Protein AF-A0A2V3UAI2-F1 (afdb_monomer)

Organism: NCBI:txid28210

Sequence (81 aa):
MIALVLKHWRLASAAGAVLLLLGCLALYRESLLRDGGRRALDQVEMKNAAAKDAAQRAQRGVDDCYDAGGLWSTITGQCSR

Secondary structure (DSSP, 8-state):
-HHHHHHHHHHHHHHHHHHHHHHHHHHHHHHHHHHHHHHHHHHHHHHHHHHHHHHHHHHHHHHHHHHTT-EEETTTTEEE-

Solvent-accessible surface area (backbone atoms only — not comparable to full-atom values): 4522 Å² total; per-residue (Å²): 118,71,71,59,56,59,53,53,54,52,50,51,53,51,54,51,52,52,53,52,52,52,52,53,50,54,54,53,50,54,52,52,53,55,52,51,51,48,56,52,49,52,54,52,50,53,51,50,50,53,51,50,53,50,49,54,51,52,50,48,56,50,51,54,23,48,76,73,73,27,50,68,36,87,88,77,73,44,70,45,123

Mean predicted aligned error: 14.32 Å

Structure (mmCIF, N/CA/C/O backbone):
data_AF-A0A2V3UAI2-F1
#
_entry.id   AF-A0A2V3UAI2-F1
#
loop_
_atom_site.group_PDB
_atom_site.id
_atom_site.type_symbol
_atom_site.label_atom_id
_atom_site.label_alt_id
_atom_site.label_comp_id
_atom_site.label_asym_id
_atom_site.label_entity_id
_atom_site.label_seq_id
_atom_site.pdbx_PDB_ins_code
_atom_site.Cartn_x
_atom_site.Cartn_y
_atom_site.Cartn_z
_atom_site.occupancy
_atom_site.B_iso_or_equiv
_atom_site.auth_seq_id
_atom_site.auth_comp_id
_atom_site.auth_asym_id
_atom_site.auth_atom_id
_atom_site.pdbx_PDB_model_num
ATOM 1 N N . MET A 1 1 ? 38.736 -3.339 -51.408 1.00 51.19 1 MET A N 1
ATOM 2 C CA . MET A 1 1 ? 37.329 -2.875 -51.307 1.00 51.19 1 MET A CA 1
ATOM 3 C C . MET A 1 1 ? 36.422 -3.803 -50.486 1.00 51.19 1 MET A C 1
ATOM 5 O O . MET A 1 1 ? 35.692 -3.291 -49.651 1.00 51.19 1 MET A O 1
ATOM 9 N N . ILE A 1 2 ? 36.496 -5.135 -50.624 1.00 59.88 2 ILE A N 1
ATOM 10 C CA . ILE A 1 2 ? 35.605 -6.100 -49.928 1.00 59.88 2 ILE A CA 1
ATOM 11 C C . ILE A 1 2 ? 35.721 -6.062 -48.384 1.00 59.88 2 ILE A C 1
ATOM 13 O O . ILE A 1 2 ? 34.716 -6.115 -47.679 1.00 59.88 2 ILE A O 1
ATOM 17 N N . ALA A 1 3 ? 36.935 -5.894 -47.845 1.00 55.97 3 ALA A N 1
ATOM 18 C CA . ALA A 1 3 ? 37.174 -5.863 -46.396 1.00 55.97 3 ALA A CA 1
ATOM 19 C C . ALA A 1 3 ? 36.577 -4.633 -45.685 1.00 55.97 3 ALA A C 1
ATOM 21 O O . ALA A 1 3 ? 36.248 -4.713 -44.501 1.00 55.97 3 ALA A O 1
ATOM 22 N N . LEU A 1 4 ? 36.406 -3.509 -46.397 1.00 59.50 4 LEU A N 1
ATOM 23 C CA . LEU A 1 4 ? 35.737 -2.341 -45.831 1.00 59.50 4 LEU A CA 1
ATOM 24 C C . LEU A 1 4 ? 34.258 -2.680 -45.625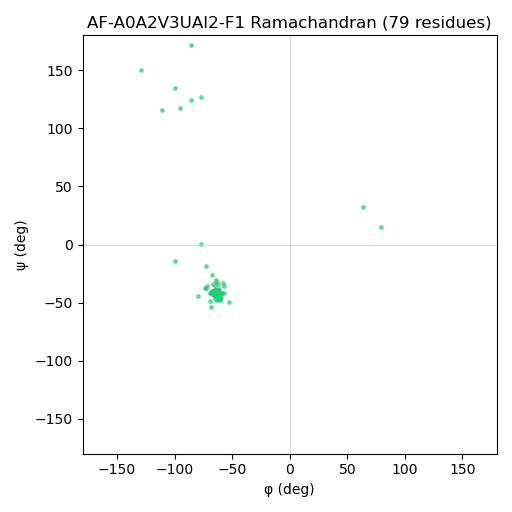 1.00 59.50 4 LEU A C 1
ATOM 26 O O . LEU A 1 4 ? 33.795 -2.631 -44.496 1.00 59.50 4 LEU A O 1
ATOM 30 N N . VAL A 1 5 ? 33.549 -3.139 -46.660 1.00 59.94 5 VAL A N 1
ATOM 31 C CA . VAL A 1 5 ? 32.106 -3.448 -46.605 1.00 59.94 5 VAL A CA 1
ATOM 32 C C . VAL A 1 5 ? 31.762 -4.392 -45.443 1.00 59.94 5 VAL A C 1
ATOM 34 O O . VAL A 1 5 ? 30.923 -4.056 -44.611 1.00 59.94 5 VAL A O 1
ATOM 37 N N . LEU A 1 6 ? 32.487 -5.504 -45.284 1.00 61.09 6 LEU A N 1
ATOM 38 C CA . LEU A 1 6 ? 32.278 -6.467 -44.187 1.00 61.09 6 LEU A CA 1
ATOM 39 C C . LEU A 1 6 ? 32.417 -5.860 -42.777 1.00 61.09 6 LEU A C 1
ATOM 41 O O . LEU A 1 6 ? 31.716 -6.271 -41.850 1.00 61.09 6 LEU A O 1
ATOM 45 N N . LYS A 1 7 ? 33.292 -4.862 -42.596 1.00 60.38 7 LYS A N 1
ATOM 46 C CA . LYS A 1 7 ? 33.492 -4.174 -41.310 1.00 60.38 7 LYS A CA 1
ATOM 47 C C . LYS A 1 7 ? 32.310 -3.263 -40.950 1.00 60.38 7 LYS A C 1
ATOM 49 O O . LYS A 1 7 ? 31.935 -3.197 -39.783 1.00 60.38 7 LYS A O 1
ATOM 54 N N . HIS A 1 8 ? 31.686 -2.619 -41.940 1.00 62.53 8 HIS A N 1
ATOM 55 C CA . HIS A 1 8 ? 30.536 -1.724 -41.733 1.00 62.53 8 HIS A CA 1
ATOM 56 C C . HIS A 1 8 ? 29.270 -2.524 -41.410 1.00 62.53 8 HIS A C 1
ATOM 58 O O . HIS A 1 8 ? 28.507 -2.139 -40.530 1.00 62.53 8 HIS A O 1
ATOM 64 N N . TRP A 1 9 ? 29.099 -3.687 -42.044 1.00 59.38 9 TRP A N 1
ATOM 65 C CA . TRP A 1 9 ? 28.005 -4.615 -41.745 1.00 59.38 9 TRP A CA 1
ATOM 66 C C . TRP A 1 9 ? 28.081 -5.177 -40.320 1.00 59.38 9 TRP A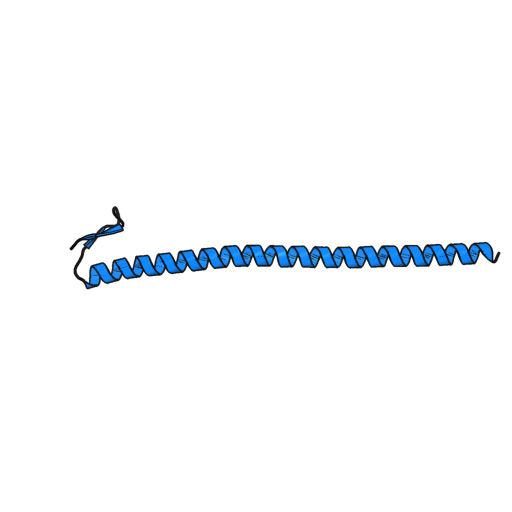 C 1
ATOM 68 O O . TRP A 1 9 ? 27.073 -5.230 -39.617 1.00 59.38 9 TRP A O 1
ATOM 78 N N . ARG A 1 10 ? 29.286 -5.518 -39.847 1.00 65.06 10 ARG A N 1
ATOM 79 C CA . ARG A 1 10 ? 29.501 -5.945 -38.455 1.00 65.06 10 ARG A CA 1
ATOM 80 C C . ARG A 1 10 ? 29.177 -4.837 -37.451 1.00 65.06 10 ARG A C 1
ATOM 82 O O . ARG A 1 10 ? 28.486 -5.098 -36.469 1.00 65.06 10 ARG A O 1
ATOM 89 N N . LEU A 1 11 ? 29.604 -3.604 -37.718 1.00 64.56 11 LEU A N 1
ATOM 90 C CA . LEU A 1 11 ? 29.309 -2.455 -36.855 1.00 64.56 11 LEU A CA 1
ATOM 91 C C . LEU A 1 11 ? 27.814 -2.108 -36.831 1.00 64.56 11 LEU A C 1
ATOM 93 O O . LEU A 1 11 ? 27.275 -1.854 -35.758 1.00 64.56 11 LEU A O 1
ATOM 97 N N . ALA A 1 12 ? 27.130 -2.172 -37.975 1.00 67.94 12 ALA A N 1
ATOM 98 C CA . ALA A 1 12 ? 25.688 -1.943 -38.057 1.00 67.94 12 ALA A CA 1
ATOM 99 C C . ALA A 1 12 ? 24.894 -2.993 -37.262 1.00 67.94 12 ALA A C 1
ATOM 101 O O . ALA A 1 12 ? 23.978 -2.644 -36.520 1.00 67.94 12 ALA A O 1
ATOM 102 N N . SER A 1 13 ? 25.286 -4.270 -37.348 1.00 73.69 13 SER A N 1
ATOM 103 C CA . SER A 1 13 ? 24.650 -5.343 -36.572 1.00 73.69 13 SER A CA 1
ATOM 104 C C . SER A 1 13 ? 24.872 -5.197 -35.062 1.00 73.69 13 SER A C 1
ATOM 106 O O . SER A 1 13 ? 23.944 -5.388 -34.278 1.00 73.69 13 SER A O 1
ATOM 108 N N . ALA A 1 14 ? 26.074 -4.779 -34.649 1.00 72.50 14 ALA A N 1
ATOM 109 C CA . ALA A 1 14 ? 26.387 -4.524 -33.248 1.00 72.50 14 ALA A CA 1
ATOM 110 C C . ALA A 1 14 ? 25.604 -3.319 -32.704 1.00 72.50 14 ALA A C 1
ATOM 112 O O . ALA A 1 14 ? 25.035 -3.398 -31.619 1.00 72.50 14 ALA A O 1
ATOM 113 N N . ALA A 1 15 ? 25.510 -2.231 -33.475 1.00 75.06 15 ALA A N 1
ATOM 114 C CA . ALA A 1 15 ? 24.708 -1.066 -33.110 1.00 75.06 15 ALA A CA 1
ATOM 115 C C . ALA A 1 15 ? 23.217 -1.418 -32.977 1.00 75.06 15 ALA A C 1
ATOM 117 O O . ALA A 1 15 ? 22.572 -1.013 -32.010 1.00 75.06 15 ALA A O 1
ATOM 118 N N . GLY A 1 16 ? 22.689 -2.236 -33.895 1.00 77.56 16 GLY A N 1
ATOM 119 C CA . GLY A 1 16 ? 21.322 -2.752 -33.815 1.00 77.56 16 GLY A CA 1
ATOM 120 C C . GLY A 1 16 ? 21.076 -3.572 -32.546 1.00 77.56 16 GLY A C 1
ATOM 121 O O . GLY A 1 16 ? 20.092 -3.338 -31.848 1.00 77.56 16 GLY A O 1
ATOM 122 N N . ALA A 1 17 ? 21.995 -4.475 -32.194 1.00 78.62 17 ALA A N 1
ATOM 123 C CA . ALA A 1 17 ? 21.889 -5.282 -30.977 1.00 78.62 17 ALA A CA 1
ATOM 124 C C . ALA A 1 17 ? 21.916 -4.430 -29.695 1.00 78.62 17 ALA A C 1
ATOM 126 O O . ALA A 1 17 ? 21.151 -4.685 -28.765 1.00 78.62 17 ALA A O 1
ATOM 127 N N . VAL A 1 18 ? 22.754 -3.388 -29.654 1.00 78.94 18 VAL A N 1
ATOM 128 C CA . VAL A 1 18 ? 22.835 -2.466 -28.509 1.00 78.94 18 VAL A CA 1
ATOM 129 C C . VAL A 1 18 ? 21.536 -1.678 -28.337 1.00 78.94 18 VAL A C 1
ATOM 131 O O . VAL A 1 18 ? 21.026 -1.588 -27.223 1.00 78.94 18 VAL A O 1
ATOM 134 N N . LEU A 1 19 ? 20.960 -1.153 -29.422 1.00 80.81 19 LEU A N 1
ATOM 135 C CA . LEU A 1 19 ? 19.680 -0.437 -29.367 1.00 80.81 19 LEU A CA 1
ATOM 136 C C . LEU A 1 19 ? 18.540 -1.338 -28.878 1.00 80.81 19 LEU A C 1
ATOM 138 O O . LEU A 1 19 ? 17.703 -0.904 -28.088 1.00 80.81 19 LEU A O 1
ATOM 142 N N . LEU A 1 20 ? 18.538 -2.604 -29.295 1.00 82.56 20 LEU A N 1
ATOM 143 C CA . LEU A 1 20 ? 17.527 -3.583 -28.897 1.00 82.56 20 LEU A CA 1
ATOM 144 C C . LEU A 1 20 ? 17.634 -3.941 -27.405 1.00 82.56 20 LEU A C 1
ATOM 146 O O . LEU A 1 20 ? 16.625 -3.990 -26.704 1.00 82.56 20 LEU A O 1
ATOM 150 N N . LEU A 1 21 ? 18.860 -4.100 -26.892 1.00 82.06 21 LEU A N 1
ATOM 151 C CA . LEU A 1 21 ? 19.117 -4.302 -25.462 1.00 82.06 21 LEU A CA 1
ATOM 152 C C . LEU A 1 21 ? 18.689 -3.094 -24.621 1.00 82.06 21 LEU A C 1
ATOM 154 O O . LEU A 1 21 ? 18.062 -3.270 -23.577 1.00 82.06 21 LEU A O 1
ATOM 158 N N . LEU A 1 22 ? 18.983 -1.874 -25.080 1.00 81.75 22 LEU A N 1
ATOM 159 C CA . LEU A 1 22 ? 18.561 -0.646 -24.401 1.00 81.75 22 LEU A CA 1
ATOM 160 C C . LEU A 1 22 ? 17.033 -0.505 -24.380 1.00 81.75 22 LEU A C 1
ATOM 162 O O . LEU A 1 22 ? 16.472 -0.156 -23.342 1.00 81.75 22 LEU A O 1
ATOM 166 N N . GLY A 1 23 ? 16.357 -0.837 -25.485 1.00 82.06 23 GLY A N 1
ATOM 167 C CA . GLY A 1 23 ? 14.895 -0.863 -25.559 1.00 82.06 23 GLY A CA 1
ATOM 168 C C . GLY A 1 23 ? 14.273 -1.860 -24.576 1.00 82.06 23 GLY A C 1
ATOM 169 O O . GLY A 1 23 ? 13.377 -1.498 -23.815 1.00 82.06 23 GLY A O 1
ATOM 170 N N . CYS A 1 24 ? 14.799 -3.088 -24.513 1.00 80.75 24 CYS A N 1
ATOM 171 C CA . CYS A 1 24 ? 14.366 -4.084 -23.527 1.00 80.75 2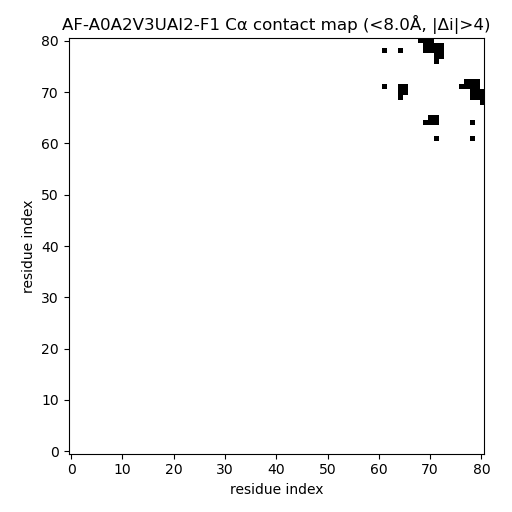4 CYS A CA 1
ATOM 172 C C . CYS A 1 24 ? 14.583 -3.613 -22.082 1.00 80.75 24 CYS A C 1
ATOM 174 O O . CYS A 1 24 ? 13.708 -3.795 -21.235 1.00 80.75 24 CYS A O 1
ATOM 176 N N . LEU A 1 25 ? 15.724 -2.981 -21.790 1.00 79.94 25 LEU A N 1
ATOM 177 C CA . LEU A 1 25 ? 16.029 -2.482 -20.449 1.00 79.94 25 LEU A CA 1
ATOM 178 C C . LEU A 1 25 ? 15.073 -1.357 -20.021 1.00 79.94 25 LEU A C 1
ATOM 180 O O . LEU A 1 25 ? 14.662 -1.308 -18.860 1.00 79.94 25 LEU A O 1
ATOM 184 N N . ALA A 1 26 ? 14.712 -0.464 -20.946 1.00 75.31 26 ALA A N 1
ATOM 185 C CA . ALA A 1 26 ? 13.770 0.623 -20.689 1.00 75.31 26 ALA A CA 1
ATOM 186 C C . ALA A 1 26 ? 12.374 0.085 -20.332 1.00 75.31 26 ALA A C 1
ATOM 188 O O . ALA A 1 26 ? 11.815 0.465 -19.303 1.00 75.31 26 ALA A O 1
ATOM 189 N N . LEU A 1 27 ? 11.864 -0.871 -21.116 1.00 74.75 27 LEU A N 1
ATOM 190 C CA . LEU A 1 27 ? 10.574 -1.520 -20.861 1.00 74.75 27 LEU A CA 1
ATOM 191 C C . LEU A 1 27 ? 10.560 -2.284 -19.527 1.00 74.75 27 LEU A C 1
ATOM 193 O O . LEU A 1 27 ? 9.598 -2.192 -18.766 1.00 74.75 27 LEU A O 1
ATOM 197 N N . TYR A 1 28 ? 11.649 -2.987 -19.207 1.00 76.06 28 TYR A N 1
ATOM 198 C CA . TYR A 1 28 ? 11.783 -3.727 -17.950 1.00 76.06 28 TYR A CA 1
ATOM 199 C C . TYR A 1 28 ? 11.836 -2.811 -16.714 1.00 76.06 28 TYR A C 1
ATOM 201 O O . TYR A 1 28 ? 11.322 -3.147 -15.645 1.00 76.06 28 TYR A O 1
ATOM 209 N N . ARG A 1 29 ? 12.433 -1.618 -16.834 1.00 71.19 29 ARG A N 1
ATOM 210 C CA . ARG A 1 29 ? 12.407 -0.621 -15.752 1.00 71.19 29 ARG A CA 1
ATOM 211 C C . ARG A 1 29 ? 11.005 -0.074 -15.508 1.00 71.19 29 ARG A C 1
ATOM 213 O O . ARG A 1 29 ? 10.617 0.072 -14.350 1.00 71.19 29 ARG A O 1
ATOM 220 N N . GLU A 1 30 ? 10.245 0.213 -16.562 1.00 69.25 30 GLU A N 1
ATOM 221 C CA . GLU A 1 30 ? 8.866 0.686 -16.410 1.00 69.25 30 GLU A CA 1
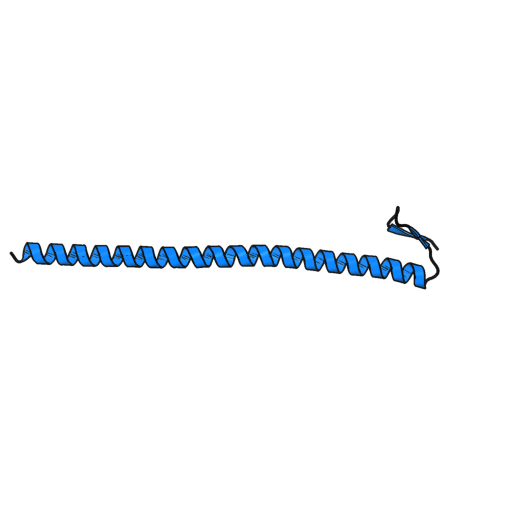ATOM 222 C C . GLU A 1 30 ? 7.965 -0.351 -15.733 1.00 69.25 30 GLU A C 1
ATOM 224 O O . GLU A 1 30 ? 7.168 0.013 -14.864 1.00 69.25 30 GLU A O 1
ATOM 229 N N . SER A 1 31 ? 8.107 -1.636 -16.080 1.00 65.44 31 SER A N 1
ATOM 230 C CA . SER A 1 31 ? 7.332 -2.700 -15.431 1.00 65.44 31 SER A CA 1
ATOM 231 C C . SER A 1 31 ? 7.660 -2.807 -13.943 1.00 65.44 31 SER A C 1
ATOM 233 O O . SER A 1 31 ? 6.750 -2.849 -13.120 1.00 65.44 31 SER A O 1
ATOM 235 N N . LEU A 1 32 ? 8.944 -2.742 -13.572 1.00 62.03 32 LEU A N 1
ATOM 236 C CA . LEU A 1 32 ? 9.363 -2.784 -12.167 1.00 62.03 32 LEU A CA 1
ATOM 237 C C . LEU A 1 32 ? 8.831 -1.603 -11.346 1.00 62.03 32 LEU A C 1
ATOM 239 O O . LEU A 1 32 ? 8.434 -1.788 -10.196 1.00 62.03 32 LEU A O 1
ATOM 243 N N . LEU A 1 33 ? 8.801 -0.396 -11.918 1.00 65.06 33 LEU A N 1
ATOM 244 C CA . LEU A 1 33 ? 8.263 0.786 -11.238 1.00 65.06 33 LEU A CA 1
ATOM 245 C C . LEU A 1 33 ? 6.746 0.687 -11.042 1.00 65.06 33 LEU A C 1
ATOM 247 O O . LEU A 1 33 ? 6.242 1.003 -9.962 1.00 65.06 33 LEU A O 1
ATOM 251 N N . ARG A 1 34 ? 6.018 0.208 -12.057 1.00 64.94 34 ARG A N 1
ATOM 252 C CA . ARG A 1 34 ? 4.566 -0.008 -11.967 1.00 64.94 34 ARG A CA 1
ATOM 253 C C . ARG A 1 34 ? 4.208 -1.090 -10.948 1.00 64.94 34 ARG A C 1
ATOM 255 O O . ARG A 1 34 ? 3.288 -0.892 -10.155 1.00 64.94 34 ARG A O 1
ATOM 262 N N . ASP A 1 35 ? 4.958 -2.186 -10.918 1.00 62.31 35 ASP A N 1
ATOM 263 C CA . ASP A 1 35 ? 4.721 -3.285 -9.980 1.00 62.31 35 ASP A CA 1
ATOM 264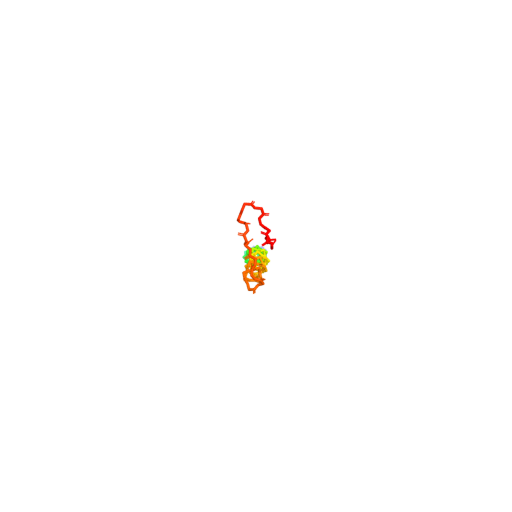 C C . ASP A 1 35 ? 5.126 -2.922 -8.545 1.00 62.31 35 ASP A C 1
ATOM 266 O O . ASP A 1 35 ? 4.427 -3.274 -7.592 1.00 62.31 35 ASP A O 1
ATOM 270 N N . GLY A 1 36 ? 6.214 -2.166 -8.373 1.00 61.06 36 GLY A N 1
ATOM 271 C CA . GLY A 1 36 ? 6.618 -1.627 -7.073 1.00 61.06 36 GLY A CA 1
ATOM 272 C C . GLY A 1 36 ? 5.570 -0.677 -6.486 1.00 61.06 36 GLY A C 1
ATOM 273 O O . GLY A 1 36 ? 5.235 -0.786 -5.306 1.00 61.06 36 GLY A O 1
ATOM 274 N N . GLY A 1 37 ? 4.995 0.198 -7.320 1.00 57.47 37 GLY A N 1
ATOM 275 C CA . GLY A 1 37 ? 3.914 1.101 -6.922 1.00 57.47 37 GLY A CA 1
ATOM 276 C C . GLY A 1 37 ? 2.641 0.364 -6.501 1.00 57.47 37 GLY A C 1
ATOM 277 O O . GLY A 1 37 ? 2.065 0.688 -5.465 1.00 57.47 37 GLY A O 1
ATOM 278 N N . ARG A 1 38 ? 2.238 -0.679 -7.241 1.00 62.44 38 ARG A N 1
ATOM 279 C CA . ARG A 1 38 ? 1.079 -1.515 -6.878 1.00 62.44 38 ARG A CA 1
ATOM 280 C C . ARG A 1 38 ? 1.252 -2.202 -5.529 1.00 62.44 38 ARG A C 1
ATOM 282 O O . ARG A 1 38 ? 0.372 -2.094 -4.690 1.00 62.44 38 ARG A O 1
ATOM 289 N N . ARG A 1 39 ? 2.410 -2.815 -5.266 1.00 62.75 39 ARG A N 1
ATOM 290 C CA . ARG A 1 39 ? 2.665 -3.469 -3.968 1.00 62.75 39 ARG A CA 1
ATOM 291 C C . ARG A 1 39 ? 2.628 -2.494 -2.792 1.00 62.75 39 ARG A C 1
ATOM 293 O O . ARG A 1 39 ? 2.232 -2.882 -1.696 1.00 62.75 39 ARG A O 1
ATOM 300 N N . ALA A 1 40 ? 3.068 -1.253 -2.995 1.00 55.34 40 ALA A N 1
ATOM 301 C CA . ALA A 1 40 ? 2.988 -0.221 -1.966 1.00 55.34 40 ALA A CA 1
ATOM 302 C C . ALA A 1 40 ? 1.534 0.207 -1.711 1.00 55.34 40 ALA A C 1
ATOM 304 O O . ALA A 1 40 ? 1.135 0.338 -0.555 1.00 55.34 40 ALA A O 1
ATOM 305 N N . LEU A 1 41 ? 0.738 0.370 -2.773 1.00 62.12 41 LEU A N 1
ATOM 306 C CA . LEU A 1 41 ? -0.690 0.675 -2.669 1.00 62.12 41 LEU A CA 1
ATOM 307 C C . LEU A 1 41 ? -1.464 -0.458 -1.990 1.00 62.12 41 LEU A C 1
ATOM 309 O O . LEU A 1 41 ? -2.193 -0.181 -1.044 1.00 62.12 41 LEU A O 1
ATOM 313 N N . ASP A 1 42 ? -1.220 -1.714 -2.365 1.00 69.94 42 ASP A N 1
ATOM 314 C CA . ASP A 1 42 ? -1.852 -2.881 -1.738 1.00 69.94 42 ASP A CA 1
ATOM 315 C C . ASP A 1 42 ? -1.551 -2.936 -0.233 1.00 69.94 42 ASP A C 1
ATOM 317 O O . ASP A 1 42 ? -2.437 -3.183 0.580 1.00 69.94 42 ASP A O 1
ATOM 321 N N . GLN A 1 43 ? -0.310 -2.644 0.177 1.00 67.19 43 GLN A N 1
ATOM 322 C CA . GLN A 1 43 ? 0.042 -2.590 1.599 1.00 67.19 43 GLN A CA 1
ATOM 323 C C . GLN A 1 43 ? -0.682 -1.466 2.348 1.00 67.19 43 GLN A C 1
ATOM 325 O O . GLN A 1 43 ? -1.084 -1.658 3.499 1.00 67.19 43 GLN A O 1
ATOM 3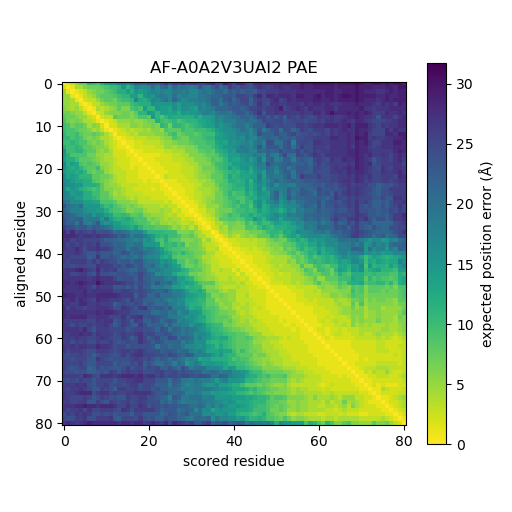30 N N . VAL A 1 44 ? -0.842 -0.294 1.730 1.00 54.94 44 VAL A N 1
ATOM 331 C CA . VAL A 1 44 ? -1.607 0.817 2.316 1.00 54.94 44 VAL A CA 1
ATOM 332 C C . VAL A 1 44 ? -3.086 0.452 2.409 1.00 54.94 44 VAL A C 1
ATOM 334 O O . VAL A 1 44 ? -3.709 0.679 3.444 1.00 54.94 44 VAL A O 1
ATOM 337 N N . GLU A 1 45 ? -3.640 -0.165 1.371 1.00 70.19 45 GLU A N 1
ATOM 338 C CA . GLU A 1 45 ? -5.041 -0.569 1.316 1.00 70.19 45 GLU A CA 1
ATOM 339 C C . GLU A 1 45 ? -5.356 -1.670 2.333 1.00 70.19 45 GLU A C 1
ATOM 341 O O . GLU A 1 45 ? -6.335 -1.554 3.067 1.00 70.19 45 GLU A O 1
ATOM 346 N N . MET A 1 46 ? -4.476 -2.662 2.499 1.00 72.69 46 MET A N 1
ATOM 347 C CA . MET A 1 46 ? -4.597 -3.671 3.558 1.00 72.69 46 MET A CA 1
ATOM 348 C C . MET A 1 46 ? -4.560 -3.048 4.959 1.00 72.69 46 MET A C 1
ATOM 350 O O . MET A 1 46 ? -5.360 -3.416 5.821 1.00 72.69 46 MET A O 1
ATOM 354 N N . LYS A 1 47 ? -3.660 -2.086 5.203 1.00 69.50 47 LYS A N 1
ATOM 355 C CA . LYS A 1 47 ? -3.592 -1.383 6.495 1.00 69.50 47 LYS A CA 1
ATOM 356 C C . LYS A 1 47 ? -4.840 -0.538 6.750 1.00 69.50 47 LYS A C 1
ATOM 358 O O . LYS A 1 47 ? -5.355 -0.547 7.866 1.00 69.50 47 LYS A O 1
ATOM 363 N N . ASN A 1 48 ? -5.360 0.136 5.727 1.00 73.25 48 ASN A N 1
ATOM 364 C CA . ASN A 1 48 ? -6.601 0.901 5.822 1.00 73.25 48 ASN A CA 1
ATOM 365 C C . ASN A 1 48 ? -7.816 -0.002 6.043 1.00 73.25 48 ASN A C 1
ATOM 367 O O . ASN A 1 48 ? -8.675 0.330 6.856 1.00 73.25 48 ASN A O 1
ATOM 371 N N . ALA A 1 49 ? -7.875 -1.154 5.374 1.00 79.19 49 ALA A N 1
ATOM 372 C CA . ALA A 1 49 ? -8.918 -2.145 5.593 1.00 79.19 49 ALA A CA 1
ATOM 373 C C . ALA A 1 49 ? -8.897 -2.638 7.044 1.00 79.19 49 ALA A C 1
ATOM 375 O O . ALA A 1 49 ? -9.929 -2.598 7.704 1.00 79.19 49 ALA A O 1
ATOM 376 N N . ALA A 1 50 ? -7.724 -2.991 7.583 1.00 78.69 50 ALA A N 1
ATOM 377 C CA . ALA A 1 50 ? -7.579 -3.404 8.979 1.00 78.69 50 ALA A CA 1
ATOM 378 C C . ALA A 1 50 ? -7.980 -2.299 9.974 1.00 78.69 50 ALA A C 1
ATOM 380 O O . ALA A 1 50 ? -8.659 -2.576 10.965 1.00 78.69 50 ALA A O 1
ATOM 381 N N . ALA A 1 51 ? -7.604 -1.045 9.702 1.00 71.88 51 ALA A N 1
ATOM 382 C CA . ALA A 1 51 ? -7.994 0.104 10.517 1.00 71.88 51 ALA A CA 1
ATOM 383 C C . ALA A 1 51 ? -9.512 0.345 10.482 1.00 71.88 51 ALA A C 1
ATOM 385 O O . ALA A 1 51 ? -10.124 0.571 11.525 1.00 71.88 51 ALA A O 1
ATOM 386 N N . LYS A 1 52 ? -10.134 0.239 9.303 1.00 81.38 52 LYS A N 1
ATOM 387 C CA . LYS A 1 52 ? -11.588 0.344 9.132 1.00 81.38 52 LYS A CA 1
ATOM 388 C C . LYS A 1 52 ? -12.317 -0.762 9.891 1.00 81.38 52 LYS A C 1
ATOM 390 O O . LYS A 1 52 ? -13.286 -0.484 10.589 1.00 81.38 52 LYS A O 1
ATOM 395 N N . ASP A 1 53 ? -11.823 -1.989 9.800 1.00 85.25 53 ASP A N 1
ATOM 396 C CA . ASP A 1 53 ? -12.381 -3.147 10.496 1.00 85.25 53 ASP A CA 1
ATOM 397 C C . ASP A 1 53 ? -12.294 -2.982 12.023 1.00 85.25 53 ASP A C 1
ATOM 399 O O . ASP A 1 53 ? -13.246 -3.260 12.754 1.00 85.25 53 ASP A O 1
ATOM 403 N N . ALA A 1 54 ? -11.162 -2.469 12.518 1.00 78.12 54 ALA A N 1
ATOM 404 C CA . ALA A 1 54 ? -10.975 -2.140 13.927 1.00 78.12 54 ALA A CA 1
ATOM 405 C C . ALA A 1 54 ? -11.915 -1.015 14.388 1.00 78.12 54 ALA A C 1
ATOM 407 O O . ALA A 1 54 ? -12.553 -1.154 15.430 1.00 78.12 54 ALA A O 1
ATOM 408 N N . ALA A 1 55 ? -12.058 0.052 13.597 1.00 76.69 55 ALA A N 1
ATOM 409 C CA . ALA A 1 55 ? -12.976 1.149 13.891 1.00 76.69 55 ALA A CA 1
ATOM 410 C C . ALA A 1 55 ? -14.435 0.671 13.942 1.00 76.69 55 ALA A C 1
ATOM 412 O O . ALA A 1 55 ? -15.157 1.002 14.876 1.00 76.69 55 ALA A O 1
ATOM 413 N N . GLN A 1 56 ? -14.853 -0.178 12.999 1.00 82.88 56 GLN A N 1
ATOM 414 C CA . GLN A 1 56 ? -16.197 -0.759 12.990 1.00 82.88 56 GLN A CA 1
ATOM 415 C C . GLN A 1 56 ? -16.457 -1.687 14.180 1.00 82.88 56 GLN A C 1
ATOM 417 O O . GLN A 1 56 ? -17.581 -1.746 14.672 1.00 82.88 56 GLN A O 1
ATOM 422 N N . ARG A 1 57 ? -15.448 -2.441 14.635 1.00 82.25 57 ARG A N 1
ATOM 423 C CA . ARG A 1 57 ? -15.561 -3.257 15.855 1.00 82.25 57 ARG A CA 1
ATOM 424 C C . ARG A 1 57 ? -15.669 -2.388 17.105 1.00 82.25 57 ARG A C 1
ATOM 426 O O . ARG A 1 57 ? -16.491 -2.683 17.962 1.00 82.25 57 ARG A O 1
ATOM 433 N N . ALA A 1 58 ? -14.879 -1.318 17.188 1.00 78.50 58 ALA A N 1
ATOM 434 C CA . ALA A 1 58 ? -14.957 -0.371 18.295 1.00 78.50 58 ALA A CA 1
ATOM 435 C C . ALA A 1 58 ? -16.329 0.314 18.345 1.00 78.50 58 ALA A C 1
ATOM 437 O O . ALA A 1 58 ? -16.940 0.359 19.404 1.00 78.50 58 ALA A O 1
ATOM 438 N N . GLN A 1 59 ? -16.837 0.771 17.198 1.00 83.62 59 GLN A N 1
ATOM 439 C CA . GLN A 1 59 ? -18.149 1.404 17.101 1.00 83.62 59 GLN A CA 1
ATOM 440 C C . GLN A 1 59 ? -19.273 0.445 17.507 1.00 83.62 59 GLN A C 1
ATOM 442 O O . GLN A 1 59 ? -20.091 0.805 18.340 1.00 83.62 59 GLN A O 1
ATOM 447 N N . ARG A 1 60 ? -19.240 -0.808 17.032 1.00 86.69 60 ARG A N 1
ATOM 448 C CA . ARG A 1 60 ? -20.181 -1.839 17.496 1.00 86.69 60 ARG A CA 1
ATOM 449 C C . ARG A 1 60 ? -20.124 -2.051 19.008 1.00 86.69 60 ARG A C 1
ATOM 451 O O . ARG A 1 60 ? -21.166 -2.128 19.630 1.00 86.69 60 ARG A O 1
ATOM 458 N N . GLY A 1 61 ? -18.935 -2.072 19.613 1.00 85.69 61 GLY A N 1
ATOM 459 C CA . GLY A 1 61 ? -18.812 -2.187 21.071 1.00 85.69 61 GLY A CA 1
ATOM 460 C C . GLY A 1 61 ? -19.399 -0.996 21.843 1.00 85.69 61 GLY A C 1
ATOM 461 O O . GLY A 1 61 ? -19.889 -1.173 22.957 1.00 85.69 61 GLY A O 1
ATOM 462 N N . VAL A 1 62 ? -19.367 0.205 21.257 1.00 88.75 62 VAL A N 1
ATOM 463 C CA . VAL A 1 62 ? -20.033 1.397 21.805 1.00 88.75 62 VAL A CA 1
ATOM 464 C C . VAL A 1 62 ? -21.550 1.252 21.702 1.00 88.75 62 VAL A C 1
ATOM 466 O O . VAL A 1 62 ? -22.247 1.465 22.691 1.00 88.75 62 VAL A O 1
ATOM 469 N N . ASP A 1 63 ? -22.047 0.866 20.528 1.00 91.00 63 ASP A N 1
ATOM 470 C CA . ASP A 1 63 ? -23.479 0.690 20.276 1.00 91.00 63 ASP A CA 1
ATOM 471 C C . ASP A 1 63 ? -24.055 -0.413 21.184 1.00 91.00 63 ASP A C 1
ATOM 473 O O . ASP A 1 63 ? -25.013 -0.168 21.914 1.00 91.00 63 ASP A O 1
ATOM 477 N N . ASP A 1 64 ? -23.383 -1.567 21.269 1.00 92.56 64 ASP A N 1
ATOM 478 C CA . ASP A 1 64 ? -23.743 -2.686 22.150 1.00 92.56 64 ASP A CA 1
ATOM 479 C C . ASP A 1 64 ? -23.796 -2.259 23.632 1.00 92.56 64 ASP A C 1
ATOM 481 O O . ASP A 1 64 ? -24.632 -2.739 24.402 1.00 92.56 64 ASP A O 1
ATOM 485 N N . CYS A 1 65 ? -22.909 -1.349 24.057 1.00 90.94 65 CYS A N 1
ATOM 486 C CA . CYS A 1 65 ? -22.914 -0.803 25.414 1.00 90.94 65 CYS A CA 1
ATOM 487 C C . CYS A 1 65 ? -24.181 0.012 25.692 1.00 90.94 65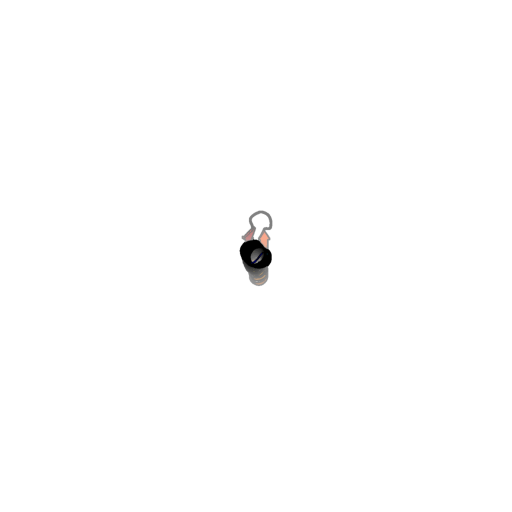 CYS A C 1
ATOM 489 O O . CYS A 1 65 ? -24.818 -0.174 26.732 1.00 90.94 65 CYS A O 1
ATOM 491 N N . TYR A 1 66 ? -24.548 0.901 24.766 1.00 92.19 66 TYR A N 1
ATOM 492 C CA . TYR A 1 66 ? -25.753 1.715 24.895 1.00 92.19 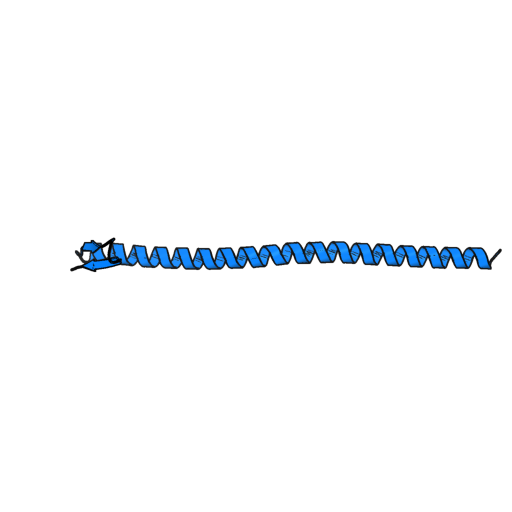66 TYR A CA 1
ATOM 493 C C . TYR A 1 66 ? -27.026 0.865 24.808 1.00 92.19 66 TYR A C 1
ATOM 495 O O . TYR A 1 66 ? -27.930 1.055 25.623 1.00 92.19 66 TYR A O 1
ATOM 503 N N . ASP A 1 67 ? -27.067 -0.126 23.916 1.00 93.81 67 ASP A N 1
ATOM 504 C CA . ASP A 1 67 ? -28.193 -1.058 23.775 1.00 93.81 67 ASP A CA 1
ATOM 505 C C . ASP A 1 67 ? -28.401 -1.917 25.034 1.00 93.81 67 ASP A C 1
ATOM 507 O O . ASP A 1 67 ? -29.531 -2.238 25.409 1.00 93.81 67 ASP A O 1
ATOM 511 N N . ALA A 1 68 ? -27.321 -2.245 25.752 1.00 91.69 68 ALA A N 1
ATOM 512 C CA . ALA A 1 68 ? -27.375 -2.945 27.036 1.00 91.69 68 ALA A CA 1
AT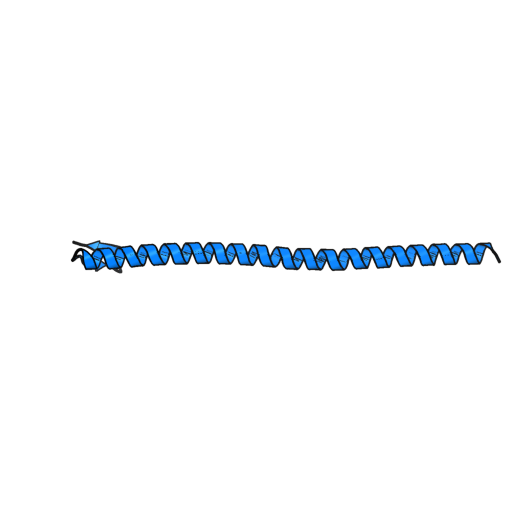OM 513 C C . ALA A 1 68 ? -27.774 -2.047 28.230 1.00 91.69 68 ALA A C 1
ATOM 515 O O . ALA A 1 68 ? -27.836 -2.539 29.367 1.00 91.69 68 ALA A O 1
ATOM 516 N N . GLY A 1 69 ? -28.029 -0.755 27.985 1.00 93.25 69 GLY A N 1
ATOM 517 C CA . GLY A 1 69 ? -28.363 0.256 28.991 1.00 93.25 69 GLY A CA 1
ATOM 518 C C . GLY A 1 69 ? -27.159 0.800 29.766 1.00 93.25 69 GLY A C 1
ATOM 519 O O . GLY A 1 69 ? -27.343 1.395 30.826 1.00 93.25 69 GLY A O 1
ATOM 520 N N . GLY A 1 70 ? -25.939 0.562 29.280 1.00 92.12 70 GLY A N 1
ATOM 521 C CA . GLY A 1 70 ? -24.702 1.050 29.882 1.00 92.12 70 GLY A CA 1
ATOM 522 C C . GLY A 1 70 ? -24.326 2.467 29.440 1.00 92.12 70 GLY A C 1
ATOM 523 O O . GLY A 1 70 ? -24.910 3.059 28.533 1.00 92.12 70 GLY A O 1
ATOM 524 N N . LEU A 1 71 ? -23.301 3.013 30.089 1.00 92.38 71 LEU A N 1
ATOM 525 C CA . LEU A 1 71 ? -22.683 4.296 29.770 1.00 92.38 71 LEU A CA 1
ATOM 526 C C . LEU A 1 71 ? -21.283 4.057 29.208 1.00 92.38 71 LEU A C 1
ATOM 528 O O . LEU A 1 71 ? -20.387 3.580 29.908 1.00 92.38 71 LEU A O 1
ATOM 532 N N . TRP A 1 72 ? -21.081 4.424 27.944 1.00 92.38 72 TRP A N 1
ATOM 533 C CA . TRP A 1 72 ? -19.761 4.372 27.328 1.00 92.38 72 TRP A CA 1
ATOM 534 C C . TRP A 1 72 ? -18.878 5.541 27.783 1.00 92.38 72 TRP A C 1
ATOM 536 O O . TRP A 1 72 ? -19.248 6.709 27.648 1.00 92.38 72 TRP A O 1
ATOM 546 N N . SER A 1 73 ? -17.679 5.236 28.281 1.00 90.69 73 SER A N 1
ATOM 547 C CA . SER A 1 73 ? -16.669 6.229 28.656 1.00 90.69 73 SER A CA 1
ATOM 548 C C . SER A 1 73 ? -15.672 6.451 27.519 1.00 90.69 73 SER A C 1
ATOM 550 O O . SER A 1 73 ? -14.901 5.559 27.163 1.00 90.69 73 SER A O 1
ATOM 552 N N . THR A 1 74 ? -15.618 7.673 26.985 1.00 84.81 74 THR A N 1
ATOM 553 C CA . THR A 1 74 ? -14.643 8.065 25.949 1.00 84.81 74 THR A CA 1
ATOM 554 C C . THR A 1 74 ? -13.221 8.228 26.488 1.00 84.81 74 THR A C 1
ATOM 556 O O . THR A 1 74 ? -12.272 8.189 25.710 1.00 84.81 74 THR A O 1
ATOM 559 N N . ILE A 1 75 ? -13.063 8.383 27.808 1.00 84.12 75 ILE A N 1
ATOM 560 C CA . ILE A 1 75 ? -11.759 8.531 28.470 1.00 84.12 75 ILE A CA 1
ATOM 561 C C . ILE A 1 75 ? -11.083 7.168 28.632 1.00 84.12 75 ILE A C 1
ATOM 563 O O . ILE A 1 75 ? -9.890 7.031 28.382 1.00 84.12 75 ILE A O 1
ATOM 567 N N . THR A 1 76 ? -11.841 6.158 29.063 1.00 86.75 76 THR A N 1
ATOM 568 C CA . THR A 1 76 ? -11.305 4.817 29.350 1.00 86.75 76 THR A CA 1
ATOM 569 C C . THR A 1 76 ? -11.538 3.820 28.219 1.00 86.75 76 THR A C 1
ATOM 571 O O . THR A 1 76 ? -10.913 2.764 28.219 1.00 86.75 76 THR A O 1
ATOM 574 N N . GLY A 1 77 ? -12.411 4.133 27.254 1.00 85.00 77 GLY A N 1
ATOM 575 C CA . GLY A 1 77 ? -12.776 3.221 26.167 1.00 85.00 77 GLY A CA 1
ATOM 576 C C . GLY A 1 77 ? -13.485 1.964 26.671 1.00 85.00 77 GLY A C 1
ATOM 577 O O . GLY A 1 77 ? -13.280 0.881 26.127 1.00 85.00 77 GLY A O 1
ATOM 578 N N . GLN A 1 78 ? -14.248 2.090 27.758 1.00 88.06 78 GLN A N 1
ATOM 579 C CA . GLN A 1 78 ? -14.930 0.980 28.417 1.00 88.06 78 GLN A CA 1
ATOM 580 C C . GLN A 1 78 ? -16.404 1.308 28.641 1.00 88.06 78 GLN A C 1
ATOM 582 O O . GLN A 1 78 ? -16.778 2.467 28.844 1.00 88.06 78 GLN A O 1
ATOM 587 N N . CYS A 1 79 ? -17.221 0.257 28.630 1.00 89.38 79 CYS A N 1
ATOM 588 C CA . CYS A 1 79 ? -18.624 0.321 29.002 1.00 89.38 79 CYS A CA 1
ATOM 589 C C . CYS A 1 79 ? -18.770 0.167 30.519 1.00 89.38 79 CYS A C 1
ATOM 591 O O . CYS A 1 79 ? -18.319 -0.834 31.079 1.00 89.38 79 CYS A O 1
ATOM 593 N N . SER A 1 80 ? -19.418 1.132 31.165 1.00 86.06 80 SER A N 1
ATOM 594 C CA . SER A 1 80 ? -19.823 1.046 32.569 1.00 86.06 80 SER A CA 1
ATOM 595 C C . SER A 1 80 ? -21.296 0.658 32.645 1.00 86.06 80 SER A C 1
ATOM 597 O O . SER A 1 80 ? -22.116 1.226 31.924 1.00 86.06 80 SER A O 1
ATOM 599 N N . ARG A 1 81 ? -21.631 -0.291 33.516 1.00 70.69 81 ARG A N 1
ATOM 600 C CA . ARG A 1 81 ? -23.005 -0.732 33.769 1.00 70.69 81 ARG A CA 1
ATOM 601 C C . ARG A 1 81 ? -23.420 -0.385 35.188 1.00 70.69 81 ARG A C 1
ATOM 603 O O . ARG A 1 81 ? -22.553 -0.523 36.079 1.00 70.69 81 ARG A O 1
#

pLDDT: mean 75.39, std 11.44, range [51.19, 93.81]

Foldseek 3Di:
DVVVVVVVVVVVVVVVVVVVVVVVVVVVVVVVVVVVVVVVVVVVVVVVVVVVVVVVVLVVQCVVLVVVVWDQDPVVSDTHD

Radius of gyration: 32.22 Å; Cα contacts (8 Å, |Δi|>4): 22; chains: 1; bounding box: 66×15×85 Å